Protein AF-A0A850CPM4-F1 (afdb_monomer)

pLDDT: mean 91.71, std 8.01, range [53.62, 98.25]

Foldseek 3Di:
DKDFPDKDWDDDDPFKTKIKTFIWADWDWDQDPVRDTDIDHTGRGFTKIWIWGQDPVGIDTDDIDGDDDD

Mean predicted aligned error: 5.39 Å

Solvent-accessible surface area (backbone atoms only — not comparable to full-atom values): 4118 Å² total; per-residue (Å²): 84,82,41,76,81,46,75,44,82,74,51,71,63,96,50,37,38,32,37,38,31,36,37,28,38,45,56,41,74,50,69,48,98,88,63,52,76,44,82,41,73,59,43,88,54,53,55,30,32,37,33,32,37,56,49,98,90,42,76,42,84,77,46,78,42,75,51,74,88,127

Secondary structure (DSSP, 8-state):
-EEEEEEEEEEE-SSEEEEEEEEEE--EEEE-TT--EEEEPPEEEEEEEEEEEEETTEEEEEEEEEPPP-

Nearest PDB structures (foldseek):
  1idp-assembly1_C  TM=7.142E-01  e=1.541E+00  Pyricularia grisea
  5std-assembly1_A  TM=6.991E-01  e=2.982E+00  Pyricularia grisea
  3ub1-assembly1_A  TM=4.097E-01  e=5.129E-01  Clostridium perfringens
  1std-assembly1_A  TM=6.209E-01  e=3.328E+00  Pyricularia grisea

Structure (mmCIF, N/CA/C/O backbone):
data_AF-A0A850CPM4-F1
#
_entry.id   AF-A0A850CPM4-F1
#
loop_
_atom_site.group_PDB
_atom_site.id
_atom_site.type_symbol
_atom_site.label_atom_id
_atom_site.label_alt_id
_atom_site.label_comp_id
_atom_site.label_asym_id
_atom_site.label_entity_id
_atom_site.label_seq_id
_atom_site.pdbx_PDB_ins_code
_atom_site.Cartn_x
_atom_site.Cartn_y
_atom_site.Cartn_z
_atom_site.occupancy
_atom_site.B_iso_or_equiv
_atom_site.auth_seq_id
_atom_site.auth_comp_id
_atom_site.auth_asym_id
_atom_site.auth_atom_id
_atom_site.pdbx_PDB_model_num
ATOM 1 N N . ARG A 1 1 ? 5.969 4.586 -13.983 1.00 78.25 1 ARG A N 1
ATOM 2 C CA . ARG A 1 1 ? 4.996 5.193 -13.039 1.00 78.25 1 ARG A CA 1
ATOM 3 C C . ARG A 1 1 ? 4.270 4.028 -12.373 1.00 78.25 1 ARG A C 1
ATOM 5 O O . ARG A 1 1 ? 4.233 2.959 -12.964 1.00 78.25 1 ARG A O 1
ATOM 12 N N . LEU A 1 2 ? 3.828 4.173 -11.127 1.00 83.56 2 LEU A N 1
ATOM 13 C CA . LEU A 1 2 ? 3.091 3.113 -10.431 1.00 83.56 2 LEU A CA 1
ATOM 14 C C . LEU A 1 2 ? 1.596 3.400 -10.549 1.00 83.56 2 LEU A C 1
ATOM 16 O O . LEU A 1 2 ? 1.192 4.566 -10.514 1.00 83.56 2 LEU A O 1
ATOM 20 N N . GLU A 1 3 ? 0.807 2.349 -10.704 1.00 87.81 3 GLU A N 1
ATOM 21 C CA . GLU A 1 3 ? -0.650 2.397 -10.746 1.00 87.81 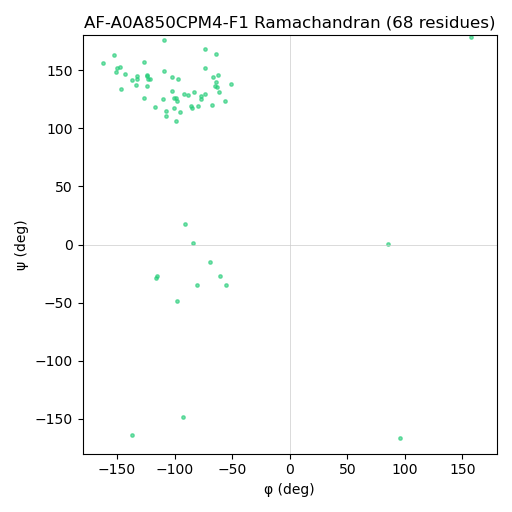3 GLU A CA 1
ATOM 22 C C . GLU A 1 3 ? -1.214 1.480 -9.663 1.00 87.81 3 GLU A C 1
ATOM 24 O O . GLU A 1 3 ? -0.642 0.433 -9.391 1.00 87.81 3 GLU A O 1
ATOM 29 N N . VAL A 1 4 ? -2.308 1.872 -9.015 1.00 89.62 4 VAL A N 1
ATOM 30 C CA . VAL A 1 4 ? -3.027 0.991 -8.087 1.00 89.62 4 VAL A CA 1
ATOM 31 C C . VAL A 1 4 ? -4.206 0.411 -8.849 1.00 89.62 4 VAL A C 1
ATOM 33 O O . VAL A 1 4 ? -5.163 1.132 -9.122 1.00 89.62 4 VAL A O 1
ATOM 36 N N . ALA A 1 5 ? -4.115 -0.864 -9.214 1.00 88.69 5 ALA A N 1
ATOM 37 C CA . ALA A 1 5 ? -5.122 -1.516 -10.045 1.00 88.69 5 ALA A CA 1
ATOM 38 C C . ALA A 1 5 ? -6.347 -1.961 -9.235 1.00 88.69 5 ALA A C 1
ATOM 40 O O . ALA A 1 5 ? -7.476 -1.902 -9.714 1.00 88.69 5 ALA A O 1
ATOM 41 N N . GLU A 1 6 ? -6.130 -2.379 -7.990 1.00 90.19 6 GLU A N 1
ATOM 42 C CA . GLU A 1 6 ? -7.178 -2.764 -7.046 1.00 90.19 6 GLU A CA 1
ATOM 43 C C . GLU A 1 6 ? -6.711 -2.493 -5.616 1.00 90.19 6 GLU A C 1
ATOM 45 O O . GLU A 1 6 ? -5.516 -2.582 -5.327 1.00 90.19 6 GLU A O 1
ATOM 50 N N . ALA A 1 7 ? -7.643 -2.166 -4.720 1.00 94.25 7 ALA A N 1
ATOM 51 C CA . ALA A 1 7 ? -7.366 -1.982 -3.301 1.00 94.25 7 ALA A CA 1
ATOM 52 C C . ALA A 1 7 ? -8.560 -2.428 -2.454 1.00 94.25 7 ALA A C 1
ATOM 54 O O . ALA A 1 7 ? -9.701 -2.057 -2.730 1.00 94.25 7 ALA A O 1
ATOM 55 N N . VAL A 1 8 ? -8.291 -3.196 -1.401 1.00 95.88 8 VAL A N 1
ATOM 56 C CA . VAL A 1 8 ? -9.293 -3.715 -0.467 1.00 95.88 8 VAL A CA 1
ATOM 57 C C . VAL A 1 8 ? -8.852 -3.486 0.975 1.00 95.88 8 VAL A C 1
ATOM 59 O O . VAL A 1 8 ? -7.669 -3.560 1.306 1.00 95.88 8 VAL A O 1
ATOM 62 N N . HIS A 1 9 ? -9.810 -3.210 1.854 1.00 95.19 9 HIS A N 1
ATOM 63 C CA . HIS A 1 9 ? -9.562 -3.172 3.291 1.00 95.19 9 HIS A CA 1
ATOM 64 C C . HIS A 1 9 ? -9.475 -4.599 3.840 1.00 95.19 9 HIS A C 1
ATOM 66 O O . HIS A 1 9 ? -10.396 -5.388 3.637 1.00 95.19 9 HIS A O 1
ATOM 72 N N . VAL A 1 10 ? -8.379 -4.924 4.529 1.00 95.56 10 VAL A N 1
ATOM 73 C CA . VAL A 1 10 ? -8.137 -6.265 5.086 1.00 95.56 10 VAL A CA 1
ATOM 74 C C . VAL A 1 10 ? -8.514 -6.326 6.559 1.00 95.56 10 VAL A C 1
ATOM 76 O O . VAL A 1 10 ? -9.200 -7.250 6.987 1.00 95.56 10 VAL A O 1
ATOM 79 N N . SER A 1 11 ? -8.056 -5.356 7.347 1.00 95.94 11 SER A N 1
ATOM 80 C CA . SER A 1 11 ? -8.279 -5.313 8.792 1.00 95.94 11 SER A CA 1
ATOM 81 C C . SER A 1 11 ? -8.041 -3.909 9.337 1.00 95.94 11 SER A C 1
ATOM 83 O O . SER A 1 11 ? -7.310 -3.126 8.735 1.00 95.94 11 SER A O 1
ATOM 85 N N . GLY A 1 12 ? -8.638 -3.584 10.483 1.00 94.62 12 GLY A N 1
ATOM 86 C CA . GLY A 1 12 ? -8.447 -2.280 11.105 1.00 94.62 12 GLY A CA 1
ATOM 87 C C . GLY A 1 12 ? -9.560 -1.868 12.057 1.00 94.62 12 GLY A C 1
ATOM 88 O O . GLY A 1 12 ? -10.550 -2.575 12.239 1.00 94.62 12 GLY A O 1
ATOM 89 N N . ASP A 1 13 ? -9.367 -0.691 12.635 1.00 94.56 13 ASP A N 1
ATOM 90 C CA . ASP A 1 13 ? -10.289 0.050 13.480 1.00 94.56 13 ASP A CA 1
ATOM 91 C C . ASP A 1 13 ? -10.287 1.550 13.096 1.00 94.56 13 ASP A C 1
ATOM 93 O O . ASP A 1 13 ? -9.850 1.951 12.015 1.00 94.56 13 ASP A O 1
ATOM 97 N N . ALA A 1 14 ? -10.812 2.409 13.976 1.00 94.94 14 ALA A N 1
ATOM 98 C CA . ALA A 1 14 ? -10.904 3.849 13.729 1.00 94.94 14 ALA A CA 1
ATOM 99 C C . ALA A 1 14 ? -9.546 4.588 13.720 1.00 94.94 14 ALA A C 1
ATOM 101 O O . ALA A 1 14 ? -9.490 5.741 13.275 1.00 94.94 14 ALA A O 1
ATOM 102 N N . ALA A 1 15 ? -8.481 3.964 14.228 1.00 97.06 15 ALA A N 1
ATOM 103 C CA . ALA A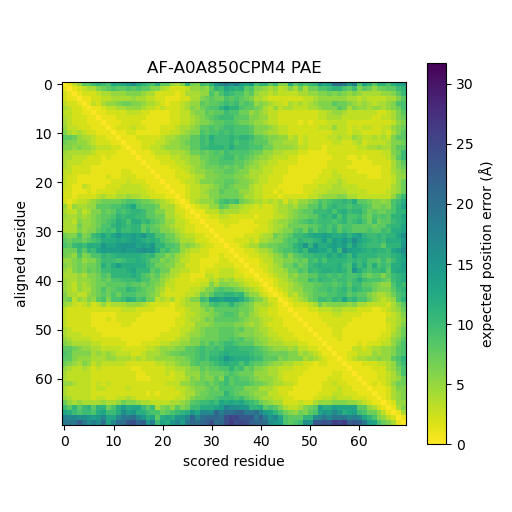 1 15 ? -7.146 4.531 14.388 1.00 97.06 15 ALA A CA 1
ATOM 104 C C . ALA A 1 15 ? -6.081 3.829 13.529 1.00 97.06 15 ALA A C 1
ATOM 106 O O . ALA A 1 15 ? -5.110 4.481 13.142 1.00 97.06 15 ALA A O 1
ATOM 107 N N . HIS A 1 16 ? -6.262 2.550 13.196 1.00 97.81 16 HIS A N 1
ATOM 108 C CA . HIS A 1 16 ? -5.320 1.739 12.426 1.00 97.81 16 HIS A CA 1
ATOM 109 C C . HIS A 1 16 ? -6.034 0.975 11.318 1.00 97.81 16 HIS A C 1
ATOM 111 O O . HIS A 1 16 ? -7.128 0.469 11.525 1.00 97.81 16 HIS A O 1
ATOM 117 N N . ALA A 1 17 ? -5.408 0.835 10.154 1.00 97.62 17 ALA A N 1
ATOM 118 C CA . ALA A 1 17 ? -5.961 0.027 9.073 1.00 97.62 17 ALA A CA 1
ATOM 119 C C . ALA A 1 17 ? -4.859 -0.638 8.254 1.00 97.62 17 ALA A C 1
ATOM 121 O O . ALA A 1 17 ? -3.755 -0.112 8.134 1.00 97.62 17 ALA A O 1
ATOM 122 N N . VAL A 1 18 ? -5.182 -1.777 7.655 1.00 97.12 18 VAL A N 1
ATOM 123 C CA . VAL A 1 18 ? -4.374 -2.454 6.648 1.00 97.12 18 VAL A CA 1
ATOM 124 C C . VAL A 1 18 ? -5.179 -2.492 5.359 1.00 97.12 18 VAL A C 1
ATOM 126 O O . VAL A 1 18 ? -6.260 -3.086 5.293 1.00 97.12 18 VAL A O 1
ATOM 129 N N . LEU A 1 19 ? -4.642 -1.846 4.328 1.00 96.56 19 LEU A N 1
ATOM 130 C CA . LEU A 1 19 ? -5.155 -1.939 2.967 1.00 96.56 19 LEU A CA 1
ATOM 131 C C . LEU A 1 19 ? -4.259 -2.870 2.166 1.00 96.56 19 LEU A C 1
ATOM 133 O O . LEU A 1 19 ? -3.044 -2.702 2.166 1.00 96.56 19 LEU A O 1
ATOM 137 N N . ARG A 1 20 ? -4.856 -3.807 1.443 1.00 96.25 20 ARG A N 1
ATOM 138 C CA . ARG A 1 20 ? -4.154 -4.628 0.464 1.00 96.25 20 ARG A CA 1
ATOM 139 C C . ARG A 1 20 ? -4.430 -4.083 -0.914 1.00 96.25 20 ARG A C 1
ATOM 141 O O . ARG A 1 20 ? -5.593 -3.943 -1.282 1.00 96.25 20 ARG A O 1
ATOM 148 N N . ALA A 1 21 ? -3.386 -3.787 -1.671 1.00 95.25 21 ALA A N 1
ATOM 149 C CA . ALA A 1 21 ? -3.541 -3.267 -3.017 1.00 95.25 21 ALA A CA 1
ATOM 150 C C . ALA A 1 21 ? -2.569 -3.926 -3.987 1.00 95.25 21 ALA A C 1
ATOM 152 O O . ALA A 1 21 ? -1.411 -4.177 -3.639 1.00 95.25 21 ALA A O 1
ATOM 153 N N . ARG A 1 22 ? -3.037 -4.188 -5.210 1.00 94.19 22 ARG A N 1
ATOM 154 C CA . ARG A 1 22 ? -2.145 -4.556 -6.30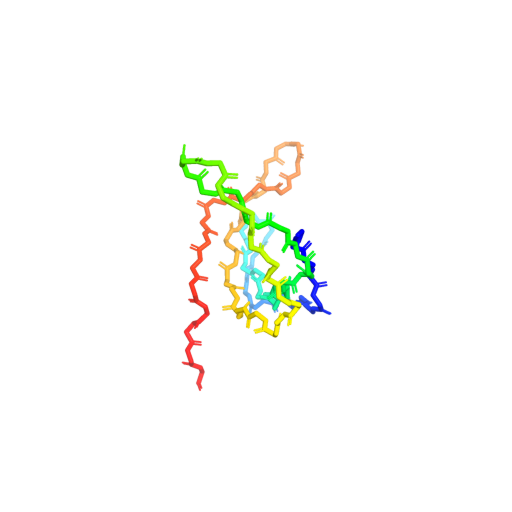6 1.00 94.19 22 ARG A CA 1
ATOM 155 C C . ARG A 1 22 ? -1.623 -3.277 -6.924 1.00 94.19 22 ARG A C 1
ATOM 157 O O . ARG A 1 22 ? -2.389 -2.458 -7.436 1.00 94.19 22 ARG A O 1
ATOM 164 N N . VAL A 1 23 ? -0.316 -3.105 -6.837 1.00 92.75 23 VAL A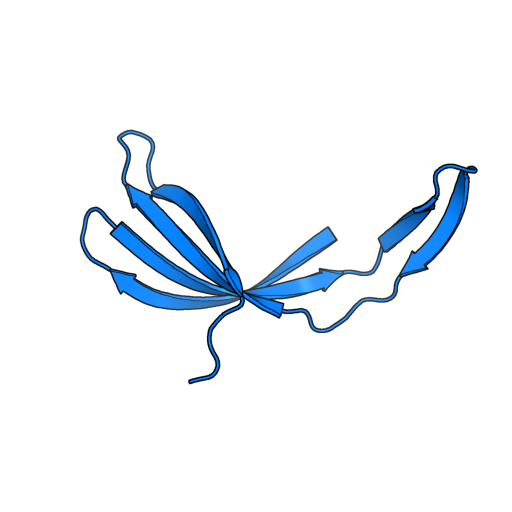 N 1
ATOM 165 C CA . VAL A 1 23 ? 0.375 -2.037 -7.543 1.00 92.75 23 VAL A CA 1
ATOM 166 C C . VAL A 1 23 ? 0.816 -2.627 -8.872 1.00 92.75 23 VAL A C 1
ATOM 168 O O . VAL A 1 23 ? 1.407 -3.690 -8.856 1.00 92.75 23 VAL A O 1
ATOM 171 N N . ASP A 1 24 ? 0.528 -1.981 -9.995 1.00 92.44 24 ASP A N 1
ATOM 172 C CA . ASP A 1 24 ? 0.977 -2.372 -11.332 1.00 92.44 24 ASP A CA 1
ATOM 173 C C . ASP A 1 24 ? 2.028 -1.370 -11.838 1.00 92.44 24 ASP A C 1
ATOM 175 O O . ASP A 1 24 ? 2.068 -0.192 -11.453 1.00 92.44 24 ASP A O 1
ATOM 179 N N . TRP A 1 25 ? 2.957 -1.864 -12.656 1.00 88.06 25 TRP A N 1
ATOM 180 C CA . TRP A 1 25 ? 4.060 -1.070 -13.171 1.00 88.06 25 TRP A CA 1
ATOM 181 C C . TRP A 1 25 ? 3.623 -0.566 -14.538 1.00 88.06 25 TRP A C 1
ATOM 183 O O . TRP A 1 25 ? 3.468 -1.350 -15.469 1.00 88.06 25 TRP A O 1
ATOM 193 N N . THR A 1 26 ? 3.444 0.745 -14.702 1.00 88.00 26 THR A N 1
ATOM 194 C CA . THR A 1 26 ? 3.247 1.311 -16.043 1.00 88.00 26 THR A CA 1
ATOM 195 C C . THR A 1 26 ? 4.576 1.290 -16.781 1.00 88.00 26 THR A C 1
ATOM 197 O O . THR A 1 26 ? 5.604 1.486 -16.138 1.00 88.00 26 THR A O 1
ATOM 200 N N . ALA A 1 27 ? 4.577 1.210 -18.113 1.00 88.88 27 ALA A N 1
ATOM 201 C CA . ALA A 1 27 ? 5.810 1.324 -18.892 1.00 88.88 27 ALA A CA 1
ATOM 202 C C . ALA A 1 27 ? 6.615 2.585 -18.510 1.00 88.88 27 ALA A C 1
ATOM 204 O O . ALA A 1 27 ? 6.050 3.662 -18.275 1.00 88.88 27 ALA A O 1
ATOM 205 N N . TYR A 1 28 ? 7.936 2.445 -18.396 1.00 86.31 28 TYR A N 1
ATOM 206 C CA . TYR A 1 28 ? 8.851 3.534 -18.047 1.00 86.31 28 TYR A CA 1
ATOM 207 C C . TYR A 1 28 ? 10.244 3.299 -18.626 1.00 86.31 28 TYR A C 1
ATOM 209 O O . TYR A 1 28 ? 10.593 2.194 -19.027 1.00 86.31 28 TYR A O 1
ATOM 217 N N . VAL A 1 29 ? 11.054 4.355 -18.675 1.00 92.25 29 VAL A N 1
ATOM 218 C CA . VAL A 1 29 ? 12.462 4.260 -19.070 1.00 92.25 29 VAL A CA 1
ATOM 219 C C . VAL A 1 29 ? 13.317 4.230 -17.812 1.00 92.25 29 VAL A C 1
ATOM 221 O O . VAL A 1 29 ? 13.212 5.126 -16.975 1.00 92.25 29 VAL A O 1
ATOM 224 N N . VAL A 1 30 ? 14.171 3.218 -17.692 1.00 90.44 30 VAL A N 1
ATOM 225 C CA . VAL A 1 30 ? 15.242 3.185 -16.695 1.00 90.44 30 VAL A CA 1
ATOM 226 C C . VAL A 1 30 ? 16.459 3.861 -17.305 1.00 90.44 30 VAL A C 1
ATOM 228 O O . VAL A 1 30 ? 16.864 3.521 -18.418 1.00 90.44 30 VAL A O 1
ATOM 231 N N . VAL A 1 31 ? 17.026 4.818 -16.576 1.00 95.00 31 VAL A N 1
ATOM 232 C CA . VAL A 1 31 ? 18.316 5.426 -16.903 1.00 95.00 31 VAL A CA 1
ATOM 233 C C . VAL A 1 31 ? 19.321 4.905 -15.885 1.00 95.00 31 VAL A C 1
ATOM 235 O O . VAL A 1 31 ? 19.150 5.135 -14.688 1.00 95.00 31 VAL A O 1
ATOM 238 N N . SER A 1 32 ? 20.312 4.141 -16.336 1.00 94.50 32 SER A N 1
ATOM 239 C CA . SER A 1 32 ? 21.392 3.641 -15.482 1.00 94.50 32 SER A CA 1
ATOM 240 C C . SER A 1 32 ? 22.374 4.756 -15.121 1.00 94.50 32 SER A C 1
ATOM 242 O O . SER A 1 32 ? 22.343 5.850 -15.685 1.00 94.50 32 SER A O 1
ATOM 244 N N . ALA A 1 33 ? 23.254 4.485 -14.156 1.00 94.25 33 ALA A N 1
ATOM 245 C CA . ALA A 1 33 ? 24.226 5.463 -13.665 1.00 94.25 33 ALA A CA 1
ATOM 246 C C . ALA A 1 33 ? 25.207 5.958 -14.748 1.00 94.25 33 ALA A C 1
ATOM 248 O O . ALA A 1 33 ? 25.690 7.082 -14.664 1.00 94.25 33 ALA A O 1
ATOM 249 N N . ASP A 1 34 ? 25.468 5.145 -15.774 1.00 95.62 34 ASP A N 1
ATOM 250 C CA . ASP A 1 34 ? 26.270 5.488 -16.957 1.00 95.62 34 ASP A CA 1
ATOM 251 C C . ASP A 1 34 ? 25.469 6.221 -18.054 1.00 95.62 34 ASP A C 1
ATOM 253 O O . ASP A 1 34 ? 26.006 6.549 -19.110 1.00 95.62 34 ASP A O 1
ATOM 257 N N . GLY A 1 35 ? 24.182 6.489 -17.819 1.00 96.06 35 GLY A N 1
ATOM 258 C CA . GLY A 1 35 ? 23.296 7.192 -18.743 1.00 96.06 35 GLY A CA 1
ATOM 259 C C . GLY A 1 35 ? 22.629 6.309 -19.799 1.00 96.06 35 GLY A C 1
ATOM 260 O O . GLY A 1 35 ? 21.842 6.832 -20.596 1.00 96.06 35 GLY A O 1
ATOM 261 N N . ALA A 1 36 ? 22.876 4.994 -19.817 1.00 96.75 36 ALA A N 1
ATOM 262 C CA . ALA A 1 36 ? 22.180 4.109 -20.746 1.00 96.75 36 ALA A CA 1
ATOM 263 C C . ALA 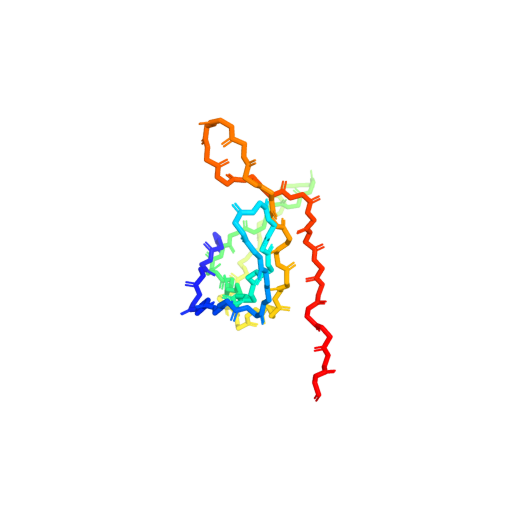A 1 36 ? 20.672 4.077 -20.444 1.00 96.75 36 ALA A C 1
ATOM 265 O O . ALA A 1 36 ? 20.227 4.082 -19.295 1.00 96.75 36 ALA A O 1
ATOM 266 N N . ARG A 1 37 ? 19.859 4.077 -21.506 1.00 96.50 37 ARG A N 1
ATOM 267 C CA . ARG A 1 37 ? 18.394 4.115 -21.412 1.00 96.50 37 ARG A CA 1
ATOM 268 C C . ARG A 1 37 ? 17.832 2.775 -21.855 1.00 96.50 37 ARG A C 1
ATOM 270 O O . ARG A 1 37 ? 18.085 2.346 -22.975 1.00 96.50 37 ARG A O 1
ATOM 277 N N . SER A 1 38 ? 17.030 2.145 -21.005 1.00 94.44 38 SER A N 1
ATOM 278 C CA . SER A 1 38 ? 16.311 0.913 -21.338 1.00 94.44 38 SER A CA 1
ATOM 279 C C . SER A 1 38 ? 14.815 1.095 -21.119 1.00 94.44 38 SER A C 1
ATOM 281 O O . SER A 1 38 ? 14.383 1.698 -20.133 1.00 94.44 38 SER A O 1
ATOM 283 N N . GLN A 1 39 ? 14.009 0.607 -22.061 1.00 92.06 39 GLN A N 1
ATOM 284 C CA . GLN A 1 39 ? 12.565 0.556 -21.868 1.00 92.06 39 GLN A CA 1
ATOM 285 C C . GLN A 1 39 ? 12.221 -0.614 -20.954 1.00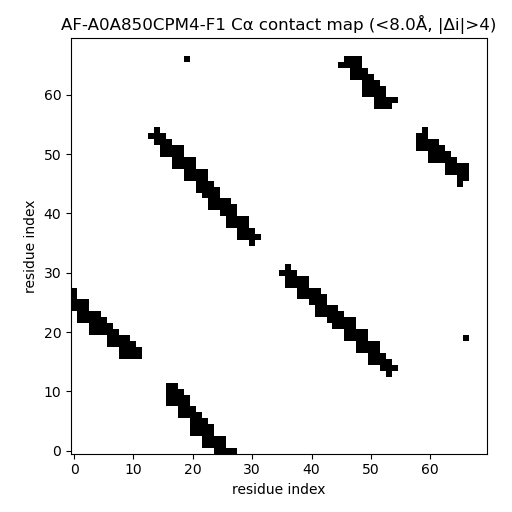 92.06 39 GLN A C 1
ATOM 287 O O . GLN A 1 39 ? 12.604 -1.754 -21.213 1.00 92.06 39 GLN A O 1
ATOM 292 N N . ARG A 1 40 ? 11.461 -0.324 -19.901 1.00 88.12 40 ARG A N 1
ATOM 293 C CA . ARG A 1 40 ? 10.785 -1.328 -19.095 1.00 88.12 40 ARG A CA 1
ATOM 294 C C . ARG A 1 40 ? 9.316 -1.363 -19.527 1.00 88.12 40 ARG A C 1
ATOM 296 O O . ARG A 1 40 ? 8.646 -0.330 -19.407 1.00 88.12 40 ARG A O 1
ATOM 303 N N . PRO A 1 41 ? 8.817 -2.495 -20.057 1.00 89.12 41 PRO A N 1
ATOM 304 C CA . PRO A 1 41 ? 7.407 -2.620 -20.401 1.00 89.12 41 PRO A CA 1
ATOM 305 C C . PRO A 1 41 ? 6.542 -2.527 -19.142 1.00 89.12 41 PRO A C 1
ATOM 307 O O . PRO A 1 41 ? 7.043 -2.645 -18.020 1.00 89.12 41 P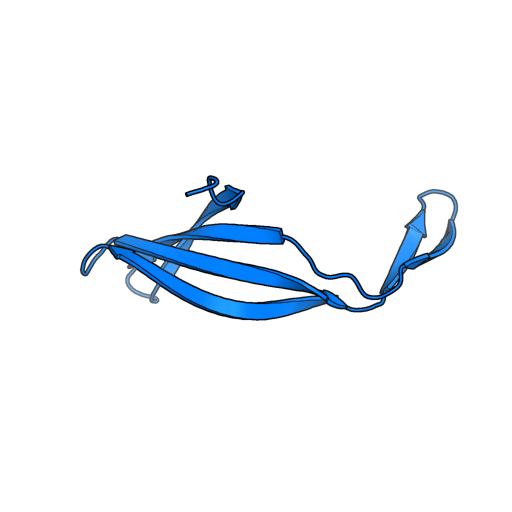RO A O 1
ATOM 310 N N . ALA A 1 42 ? 5.245 -2.291 -19.340 1.00 88.25 42 ALA A N 1
ATOM 311 C CA . ALA A 1 42 ? 4.289 -2.441 -18.255 1.00 88.25 42 ALA A CA 1
ATOM 312 C C . ALA A 1 42 ? 4.273 -3.900 -17.777 1.00 88.25 42 ALA A C 1
ATOM 314 O O . ALA A 1 42 ? 4.461 -4.810 -18.587 1.00 88.25 42 ALA A O 1
ATOM 315 N N . ASP A 1 43 ? 4.061 -4.107 -16.483 1.00 88.12 43 ASP A N 1
ATOM 316 C CA . ASP A 1 43 ? 4.041 -5.437 -15.878 1.00 88.12 43 ASP A CA 1
ATOM 317 C C . ASP A 1 43 ? 2.978 -5.504 -14.780 1.00 88.12 43 ASP A C 1
ATOM 319 O O . ASP A 1 43 ? 2.725 -4.508 -14.088 1.00 88.12 43 ASP A O 1
ATOM 323 N N . THR A 1 44 ? 2.368 -6.684 -14.634 1.00 86.12 44 THR A N 1
ATOM 324 C CA . THR A 1 44 ? 1.479 -6.955 -13.501 1.00 86.12 44 THR A CA 1
ATOM 325 C C . THR A 1 44 ? 2.352 -6.974 -12.268 1.00 86.12 44 THR A C 1
ATOM 327 O O . THR A 1 44 ? 3.325 -7.724 -12.194 1.00 86.12 44 THR A O 1
ATOM 330 N N . GLY A 1 45 ? 2.061 -6.090 -11.328 1.00 85.50 45 GLY A N 1
ATOM 331 C CA . GLY A 1 45 ? 2.981 -5.874 -10.238 1.00 85.50 45 GLY A CA 1
ATOM 332 C C . GLY A 1 45 ? 2.692 -6.734 -9.022 1.00 85.50 45 GLY A C 1
ATOM 333 O O . GLY A 1 45 ? 2.255 -7.880 -9.114 1.00 85.50 45 GLY A O 1
ATOM 334 N N . LEU A 1 46 ? 2.999 -6.187 -7.852 1.00 90.50 46 LEU A N 1
ATOM 335 C CA . LEU A 1 46 ? 2.953 -6.906 -6.589 1.00 90.50 46 LEU A CA 1
ATOM 336 C C . LEU A 1 46 ? 1.708 -6.541 -5.790 1.00 90.50 46 LEU A C 1
ATOM 338 O O . LEU A 1 46 ? 1.286 -5.383 -5.735 1.00 90.50 46 LEU A O 1
ATOM 342 N N . LEU A 1 47 ? 1.178 -7.546 -5.100 1.00 94.06 47 LEU A N 1
ATOM 343 C CA . LEU A 1 47 ? 0.190 -7.359 -4.052 1.00 94.06 47 LEU A CA 1
ATOM 344 C C . LEU A 1 47 ? 0.912 -6.935 -2.768 1.00 94.06 47 LEU A C 1
ATOM 346 O O . LEU A 1 47 ? 1.770 -7.659 -2.253 1.00 94.06 47 LEU A O 1
ATOM 350 N N . LEU A 1 48 ? 0.587 -5.746 -2.273 1.00 95.25 48 LEU A N 1
ATOM 351 C CA . LEU A 1 48 ? 1.233 -5.129 -1.119 1.00 95.25 48 LEU A CA 1
ATOM 352 C C . LEU A 1 48 ? 0.206 -4.837 -0.027 1.00 95.25 48 LEU A C 1
ATOM 354 O O . LEU A 1 48 ? -0.910 -4.407 -0.318 1.00 95.25 48 LEU A O 1
ATOM 358 N N . ASP A 1 49 ? 0.622 -5.030 1.221 1.00 96.88 49 ASP A N 1
ATOM 359 C CA . ASP A 1 49 ? -0.123 -4.613 2.403 1.00 96.88 49 ASP A CA 1
ATOM 360 C C . ASP A 1 49 ? 0.438 -3.271 2.898 1.00 96.88 49 ASP A C 1
ATOM 362 O O . ASP A 1 49 ? 1.634 -3.128 3.165 1.00 96.88 49 ASP A O 1
ATOM 366 N N . PHE A 1 50 ? -0.440 -2.278 3.004 1.00 96.44 50 PHE A N 1
ATOM 367 C CA . PHE A 1 50 ? -0.161 -0.919 3.451 1.00 96.44 50 PHE A CA 1
ATOM 368 C C . PHE A 1 50 ? -0.751 -0.728 4.846 1.00 96.44 50 PHE A C 1
ATOM 370 O O . PHE A 1 50 ? -1.973 -0.672 5.006 1.00 96.44 50 PHE A O 1
ATOM 377 N N . ALA A 1 51 ? 0.112 -0.610 5.853 1.00 97.62 51 ALA A N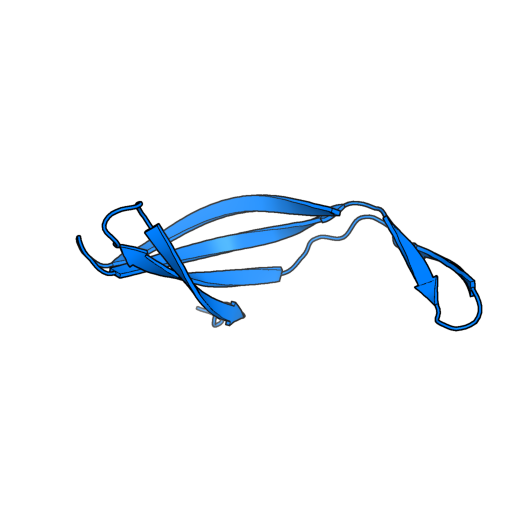 1
ATOM 378 C CA . ALA A 1 51 ? -0.303 -0.291 7.212 1.00 97.62 51 ALA A CA 1
ATOM 379 C C . ALA A 1 51 ? -0.479 1.223 7.364 1.00 97.62 51 ALA A C 1
ATOM 381 O O . ALA A 1 51 ? 0.398 2.007 6.987 1.00 97.62 51 ALA A O 1
ATOM 382 N N . LEU A 1 52 ? -1.615 1.626 7.925 1.00 97.94 52 LEU A N 1
ATOM 383 C CA . LEU A 1 52 ? -2.027 3.010 8.082 1.00 97.94 52 LEU A CA 1
ATOM 384 C C . LEU A 1 52 ? -2.327 3.330 9.546 1.00 97.94 52 LEU A C 1
ATOM 386 O O . LEU A 1 52 ? -2.900 2.514 10.266 1.00 97.94 52 LEU A O 1
ATOM 390 N N . THR A 1 53 ? -2.032 4.563 9.949 1.00 98.25 53 THR A N 1
ATOM 391 C CA . THR A 1 53 ? -2.542 5.168 11.191 1.00 98.25 53 THR A CA 1
ATOM 392 C C . THR A 1 53 ? -3.259 6.468 10.880 1.00 98.25 53 THR A C 1
ATOM 394 O O . THR A 1 53 ? -2.891 7.207 9.960 1.00 98.25 53 THR A O 1
ATOM 397 N N . ARG A 1 54 ? -4.320 6.744 11.635 1.00 97.38 54 ARG A N 1
ATOM 398 C CA . ARG A 1 54 ? -5.076 7.981 11.531 1.00 97.38 54 ARG A CA 1
ATOM 399 C C . ARG A 1 54 ? -4.427 9.061 12.393 1.00 97.38 54 ARG A C 1
ATOM 401 O O . ARG A 1 54 ? -4.355 8.937 13.611 1.00 97.38 54 ARG A O 1
ATOM 408 N N . ALA A 1 55 ? -4.004 10.144 11.751 1.00 95.38 55 ALA A N 1
ATOM 409 C CA . ALA A 1 55 ? -3.536 11.365 12.398 1.00 95.38 55 ALA A CA 1
ATOM 410 C C . ALA A 1 55 ? -4.554 12.506 12.208 1.00 95.38 55 ALA A C 1
ATOM 412 O O . ALA A 1 55 ? -5.544 12.361 11.484 1.00 95.38 55 ALA A O 1
ATOM 413 N N . ALA A 1 56 ? -4.300 13.666 12.824 1.00 94.88 56 ALA A N 1
ATOM 414 C CA . ALA A 1 56 ? -5.167 14.849 12.718 1.00 94.88 56 ALA A CA 1
ATOM 415 C C . ALA A 1 56 ? -5.406 15.278 11.257 1.00 94.88 56 ALA A C 1
ATOM 417 O O . ALA A 1 56 ? -6.494 15.695 10.877 1.00 94.88 56 ALA A O 1
ATOM 418 N N . GLN A 1 57 ? -4.389 15.099 10.422 1.00 94.62 57 GLN A N 1
ATOM 419 C CA . GLN A 1 57 ? -4.368 15.412 8.999 1.00 94.62 57 GLN A CA 1
ATOM 420 C C . GLN A 1 57 ? -4.799 14.233 8.097 1.00 94.62 57 GLN A C 1
ATOM 422 O O . GLN A 1 57 ? -4.481 14.204 6.903 1.00 94.62 57 GLN A O 1
ATOM 427 N N . GLY A 1 58 ? -5.476 13.233 8.669 1.00 96.38 58 GLY A N 1
ATOM 428 C CA . GLY A 1 58 ? -5.958 12.035 7.983 1.00 96.38 58 GLY A CA 1
ATOM 429 C C . GLY A 1 58 ? -5.022 10.831 8.103 1.00 96.38 58 GLY A C 1
ATOM 430 O O . GLY A 1 58 ? -4.111 10.799 8.928 1.00 96.38 58 GLY A O 1
ATOM 431 N N . TRP A 1 59 ? -5.264 9.818 7.273 1.00 97.12 59 TRP A N 1
ATOM 432 C CA . TRP A 1 59 ? -4.484 8.581 7.271 1.00 97.12 59 TRP A CA 1
ATOM 433 C C . TRP A 1 59 ? -3.041 8.811 6.810 1.00 97.12 59 TRP A C 1
ATOM 435 O O . TRP A 1 59 ? -2.766 9.647 5.942 1.00 97.12 59 TRP A O 1
ATOM 445 N N . ARG A 1 60 ? -2.107 8.081 7.413 1.00 97.38 60 ARG A N 1
ATOM 446 C CA . ARG A 1 60 ? -0.677 8.113 7.106 1.00 97.38 60 ARG A CA 1
ATOM 447 C C . ARG A 1 60 ? -0.144 6.698 6.986 1.00 97.38 60 ARG A C 1
ATOM 449 O O . ARG A 1 60 ? -0.484 5.844 7.797 1.00 97.38 60 ARG A O 1
ATOM 456 N N . LEU A 1 61 ? 0.689 6.484 5.972 1.00 96.38 61 LEU A N 1
ATOM 457 C CA . LEU A 1 61 ? 1.374 5.222 5.738 1.00 96.38 61 LEU A CA 1
ATOM 458 C C . LEU A 1 61 ? 2.498 5.043 6.757 1.00 96.38 61 LEU A C 1
ATOM 460 O O . LEU A 1 61 ? 3.328 5.938 6.910 1.00 96.38 61 LEU A O 1
ATOM 464 N N . THR A 1 62 ? 2.534 3.893 7.421 1.00 96.69 62 THR A N 1
ATOM 465 C CA . THR A 1 62 ? 3.587 3.554 8.390 1.00 96.69 62 THR A CA 1
ATOM 466 C C . THR A 1 62 ? 4.435 2.373 7.984 1.00 96.69 62 THR A C 1
ATOM 468 O O . THR A 1 62 ? 5.608 2.332 8.343 1.00 96.69 62 THR A O 1
ATOM 471 N N . ALA A 1 63 ? 3.882 1.433 7.223 1.00 95.75 63 ALA A N 1
ATOM 472 C CA . ALA A 1 63 ? 4.643 0.319 6.683 1.00 95.75 63 ALA A CA 1
ATOM 473 C C . ALA A 1 63 ? 4.065 -0.146 5.348 1.00 95.75 63 ALA A C 1
ATOM 475 O O . ALA A 1 63 ? 2.865 -0.029 5.096 1.00 95.75 63 ALA A O 1
ATOM 476 N N . VAL A 1 64 ? 4.945 -0.704 4.520 1.00 95.50 64 VAL A N 1
ATOM 477 C CA . VAL A 1 64 ? 4.591 -1.432 3.303 1.00 95.50 64 VAL A CA 1
ATOM 478 C C . VAL A 1 64 ? 5.266 -2.786 3.380 1.00 95.50 64 VAL A C 1
ATOM 480 O O . VAL A 1 64 ? 6.482 -2.861 3.561 1.00 95.50 64 VAL A O 1
ATOM 483 N N . THR A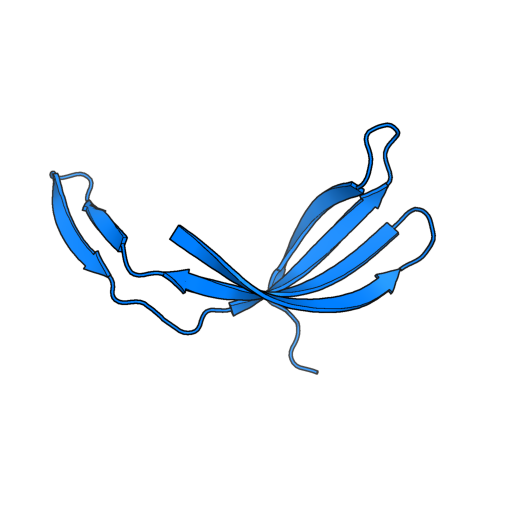 1 65 ? 4.488 -3.849 3.238 1.00 94.00 65 THR A N 1
ATOM 484 C CA . THR A 1 65 ? 5.005 -5.216 3.176 1.00 94.00 65 THR A CA 1
ATOM 485 C C . THR A 1 65 ? 4.480 -5.909 1.933 1.00 94.00 65 THR A C 1
ATOM 487 O O . THR A 1 65 ? 3.436 -5.545 1.394 1.00 94.00 65 THR A O 1
ATOM 490 N N . THR A 1 66 ? 5.183 -6.938 1.470 1.00 90.94 66 THR A N 1
ATOM 491 C CA . THR A 1 66 ? 4.580 -7.872 0.520 1.00 90.94 66 THR A CA 1
ATOM 492 C C . THR A 1 66 ? 3.412 -8.570 1.203 1.00 90.94 66 THR A C 1
ATOM 494 O O . THR A 1 66 ? 3.510 -8.964 2.370 1.00 90.94 66 THR A O 1
ATOM 497 N N . ALA A 1 67 ? 2.286 -8.678 0.500 1.00 77.88 67 ALA A N 1
ATOM 498 C CA . ALA A 1 67 ? 1.137 -9.386 1.034 1.00 77.88 67 ALA A CA 1
ATOM 499 C C . ALA A 1 67 ? 1.528 -10.847 1.283 1.00 77.88 67 ALA A C 1
ATOM 501 O O . ALA A 1 67 ? 2.116 -11.507 0.420 1.00 77.88 67 ALA A O 1
ATOM 502 N N . ARG A 1 68 ? 1.223 -11.363 2.477 1.00 70.19 68 ARG A N 1
ATOM 503 C CA . ARG A 1 68 ? 1.413 -12.790 2.756 1.00 70.19 68 ARG A CA 1
ATOM 504 C C . ARG A 1 68 ? 0.459 -13.586 1.867 1.00 70.19 68 ARG A C 1
ATOM 506 O O . ARG A 1 68 ? -0.713 -13.218 1.762 1.00 70.19 68 ARG A O 1
ATOM 513 N N . ALA A 1 69 ? 0.954 -14.672 1.274 1.00 58.38 69 ALA A N 1
ATOM 514 C CA . ALA A 1 69 ? 0.089 -15.657 0.638 1.00 58.38 69 ALA A CA 1
ATOM 515 C C . ALA A 1 69 ? -0.928 -16.149 1.681 1.00 58.38 69 ALA A C 1
ATOM 517 O O . ALA A 1 69 ? -0.537 -16.545 2.783 1.00 58.38 69 ALA A O 1
ATOM 518 N N . THR A 1 70 ? -2.209 -16.001 1.357 1.00 53.62 70 THR A N 1
ATOM 519 C CA . THR A 1 70 ? -3.351 -16.508 2.131 1.00 53.62 70 THR A CA 1
ATOM 520 C C . THR A 1 70 ? -3.528 -17.993 1.911 1.00 53.62 70 THR A C 1
ATOM 522 O O . THR A 1 70 ? -3.399 -18.396 0.732 1.00 53.62 70 THR A O 1
#

Radius of gyration: 15.68 Å; Cα contacts (8 Å, |Δi|>4): 145; chains: 1; bounding box: 37×32×36 Å

Sequence (70 aa):
RLEVAEAVHVSGDAAHAVLRARVDWTAYVVVSADGARSQRPADTGLLLDFALTRAAQGWRLTAVTTARAT